Protein AF-A0A844BXZ7-F1 (afdb_monomer_lite)

Structure (mmCIF, N/CA/C/O backbone):
data_AF-A0A844BXZ7-F1
#
_entry.id   AF-A0A844BXZ7-F1
#
loop_
_atom_site.group_PDB
_atom_site.id
_atom_site.type_symbol
_atom_site.label_atom_id
_atom_site.label_alt_id
_atom_site.label_comp_id
_atom_site.label_asym_id
_atom_site.label_entity_id
_atom_site.label_seq_id
_atom_site.pdbx_PDB_ins_code
_atom_site.Cartn_x
_atom_site.Cartn_y
_atom_site.Cartn_z
_atom_site.occupancy
_atom_site.B_iso_or_equiv
_atom_site.auth_seq_id
_atom_site.auth_comp_id
_atom_site.auth_asym_id
_atom_site.auth_atom_id
_atom_site.pdbx_PDB_model_num
ATOM 1 N N . MET A 1 1 ? 2.329 -13.094 21.874 1.00 45.25 1 MET A N 1
ATOM 2 C CA . MET A 1 1 ? 3.475 -12.553 21.111 1.00 45.25 1 MET A CA 1
ATOM 3 C C . MET A 1 1 ? 2.944 -11.460 20.202 1.00 45.25 1 MET A C 1
ATOM 5 O O . MET A 1 1 ? 2.041 -11.757 19.431 1.00 45.25 1 MET A O 1
ATOM 9 N N . ASP A 1 2 ? 3.454 -10.231 20.305 1.00 54.78 2 ASP A N 1
ATOM 10 C CA . ASP A 1 2 ? 3.082 -9.144 19.387 1.00 54.78 2 ASP A CA 1
ATOM 11 C C . ASP A 1 2 ? 3.606 -9.449 17.980 1.00 54.78 2 ASP A C 1
ATOM 13 O O . ASP A 1 2 ? 4.816 -9.445 17.733 1.00 54.78 2 ASP A O 1
ATOM 17 N N . ARG A 1 3 ? 2.692 -9.750 17.053 1.00 65.00 3 ARG A N 1
ATOM 18 C CA . ARG A 1 3 ? 3.015 -9.908 15.632 1.00 65.00 3 ARG A CA 1
ATOM 19 C C . ARG A 1 3 ? 3.155 -8.530 14.987 1.00 65.00 3 ARG A C 1
ATOM 21 O O . ARG A 1 3 ? 2.351 -7.636 15.237 1.00 65.00 3 ARG A O 1
ATOM 28 N N . ARG A 1 4 ? 4.182 -8.345 14.155 1.00 76.62 4 ARG A N 1
ATOM 29 C CA . ARG A 1 4 ? 4.512 -7.043 13.545 1.00 76.62 4 ARG A CA 1
ATOM 30 C C . ARG A 1 4 ? 3.989 -6.954 12.112 1.00 76.62 4 ARG A C 1
ATOM 32 O O . ARG A 1 4 ? 4.222 -7.853 11.307 1.00 76.62 4 ARG A O 1
ATOM 39 N N . ILE A 1 5 ? 3.330 -5.845 11.781 1.00 84.31 5 ILE A N 1
ATOM 40 C CA . ILE A 1 5 ? 2.920 -5.527 10.409 1.00 84.31 5 ILE A CA 1
ATOM 41 C C . ILE A 1 5 ? 4.016 -4.685 9.758 1.00 84.31 5 ILE A C 1
ATOM 43 O O . ILE A 1 5 ? 4.415 -3.655 10.301 1.00 84.31 5 ILE A O 1
ATOM 47 N N . TYR A 1 6 ? 4.480 -5.103 8.582 1.00 86.38 6 TYR A N 1
ATOM 48 C CA . TYR A 1 6 ? 5.379 -4.313 7.746 1.00 86.38 6 TYR A CA 1
ATOM 49 C C . TYR A 1 6 ? 4.670 -3.927 6.452 1.00 86.38 6 TYR A C 1
ATOM 51 O O . TYR A 1 6 ? 4.196 -4.794 5.723 1.00 86.38 6 TYR A O 1
ATOM 59 N N . VAL A 1 7 ? 4.602 -2.630 6.154 1.00 88.06 7 VAL A N 1
ATOM 60 C CA . VAL A 1 7 ? 3.949 -2.128 4.941 1.00 88.06 7 VAL A CA 1
ATOM 61 C C . VAL A 1 7 ? 4.971 -1.425 4.061 1.00 88.06 7 VAL A C 1
ATOM 63 O O . VAL A 1 7 ? 5.581 -0.438 4.470 1.00 88.06 7 VAL A O 1
ATOM 66 N N . ILE A 1 8 ? 5.133 -1.918 2.834 1.00 87.81 8 ILE A N 1
ATOM 67 C CA . ILE A 1 8 ? 5.867 -1.215 1.785 1.00 87.81 8 ILE A CA 1
ATOM 68 C C . ILE A 1 8 ? 4.948 -0.151 1.208 1.00 87.81 8 ILE A C 1
ATOM 70 O O . ILE A 1 8 ? 3.889 -0.458 0.658 1.00 87.81 8 ILE A O 1
ATOM 74 N N . ASP A 1 9 ? 5.361 1.104 1.323 1.00 87.19 9 ASP A N 1
ATOM 75 C CA . ASP A 1 9 ? 4.576 2.221 0.825 1.00 87.19 9 ASP A CA 1
ATOM 76 C C . ASP A 1 9 ? 4.965 2.587 -0.612 1.00 87.19 9 ASP A C 1
ATOM 78 O O . ASP A 1 9 ? 5.985 3.238 -0.857 1.00 87.19 9 ASP A O 1
ATOM 82 N N . LEU A 1 10 ? 4.129 2.157 -1.558 1.00 88.69 10 LEU A N 1
ATOM 83 C CA . LEU A 1 10 ? 4.175 2.523 -2.973 1.00 88.69 10 LEU A CA 1
ATOM 84 C C . LEU A 1 10 ? 3.126 3.591 -3.319 1.00 88.69 10 LEU A C 1
ATOM 86 O O . LEU A 1 10 ? 2.880 3.859 -4.493 1.00 88.69 10 LEU A O 1
ATOM 90 N N . ALA A 1 11 ? 2.492 4.209 -2.318 1.00 88.25 11 ALA A N 1
ATOM 91 C CA . ALA A 1 11 ? 1.437 5.190 -2.525 1.00 88.25 11 ALA A CA 1
ATOM 92 C C . ALA A 1 11 ? 1.947 6.623 -2.752 1.00 88.25 11 ALA A C 1
ATOM 94 O O . ALA A 1 11 ? 1.135 7.533 -2.913 1.00 88.25 11 ALA A O 1
ATOM 95 N N . ILE A 1 12 ? 3.268 6.832 -2.784 1.00 84.69 12 ILE A N 1
ATOM 96 C CA . ILE A 1 12 ? 3.859 8.134 -3.106 1.00 84.69 12 ILE A CA 1
ATOM 97 C C . ILE A 1 12 ? 3.621 8.445 -4.585 1.00 84.69 12 ILE A C 1
ATOM 99 O O . ILE A 1 12 ? 4.041 7.689 -5.469 1.00 84.69 12 ILE A O 1
ATOM 103 N N . LYS A 1 13 ? 3.006 9.589 -4.875 1.00 85.44 13 LYS A N 1
ATOM 104 C CA . LYS A 1 13 ? 2.840 10.041 -6.256 1.00 85.44 13 LYS A CA 1
ATOM 105 C C . LYS A 1 13 ? 4.062 10.820 -6.727 1.00 85.44 13 LYS A C 1
ATOM 107 O O . LYS A 1 13 ? 4.763 11.421 -5.909 1.00 85.44 13 LYS A O 1
ATOM 112 N N . PRO A 1 14 ? 4.305 10.889 -8.047 1.00 84.62 14 PRO A N 1
ATOM 113 C CA . PRO A 1 14 ? 5.393 11.701 -8.578 1.00 84.62 14 PRO A CA 1
ATOM 114 C C . PRO A 1 14 ? 5.313 13.157 -8.093 1.00 84.62 14 PRO A C 1
ATOM 116 O O . PRO A 1 14 ? 6.314 13.709 -7.644 1.00 84.62 14 PRO A O 1
ATOM 119 N N . GLU A 1 15 ? 4.116 13.753 -8.094 1.00 83.94 15 GLU A N 1
ATOM 120 C CA . GLU A 1 15 ? 3.867 15.129 -7.633 1.00 83.94 15 GLU A CA 1
ATOM 121 C C . GLU A 1 15 ? 4.278 15.384 -6.170 1.00 83.94 15 GLU A C 1
ATOM 123 O O . GLU A 1 15 ? 4.780 16.466 -5.847 1.00 83.94 15 GLU A O 1
ATOM 128 N N . ASP A 1 16 ? 4.159 14.376 -5.301 1.00 83.44 16 ASP A N 1
ATOM 129 C CA . ASP A 1 16 ? 4.536 14.469 -3.886 1.00 83.44 16 ASP A CA 1
ATOM 130 C C . ASP A 1 16 ? 6.053 14.511 -3.698 1.00 83.44 16 ASP A C 1
ATOM 132 O O . ASP A 1 16 ? 6.554 15.077 -2.727 1.00 83.44 16 ASP A O 1
ATOM 136 N N . LEU A 1 17 ? 6.807 13.943 -4.643 1.00 83.50 17 LEU A N 1
ATOM 137 C CA . LEU A 1 17 ? 8.266 13.949 -4.612 1.00 83.50 17 LEU A CA 1
ATOM 138 C C . LEU A 1 17 ? 8.859 15.253 -5.120 1.00 83.50 17 LEU A C 1
ATOM 140 O O . LEU A 1 17 ? 10.000 15.554 -4.770 1.00 83.50 17 LEU A O 1
ATOM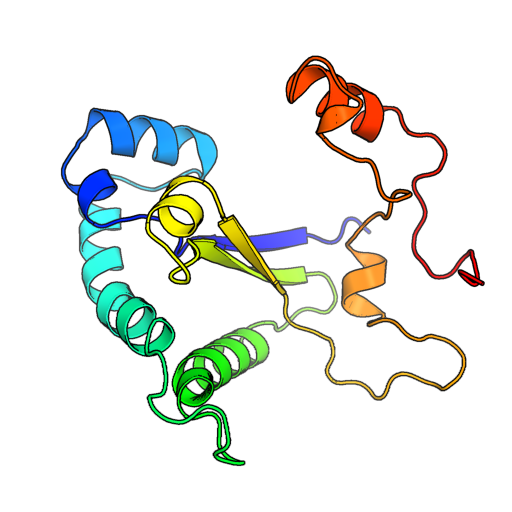 144 N N . PHE A 1 18 ? 8.139 16.025 -5.932 1.00 81.62 18 PHE A N 1
ATOM 145 C CA . PHE A 1 18 ? 8.618 17.314 -6.434 1.00 81.62 18 PHE A CA 1
ATOM 146 C C . PHE A 1 18 ? 8.343 18.469 -5.462 1.00 81.62 18 PHE A C 1
ATOM 148 O O . PHE A 1 18 ? 9.059 19.466 -5.501 1.00 81.62 18 PHE A O 1
ATOM 155 N N . SER A 1 19 ? 7.389 18.318 -4.538 1.00 83.81 19 SER A N 1
ATOM 156 C CA . SER A 1 19 ? 7.078 19.318 -3.511 1.00 83.81 19 SER A CA 1
ATOM 157 C C . SER A 1 19 ? 7.669 18.944 -2.150 1.00 83.81 19 SER A C 1
ATOM 159 O O . SER A 1 19 ? 7.201 18.011 -1.502 1.00 83.81 19 SER A O 1
ATOM 161 N N . GLU A 1 20 ? 8.653 19.705 -1.656 1.00 80.75 20 GLU A N 1
ATOM 162 C CA . GLU A 1 20 ? 9.249 19.457 -0.328 1.00 80.75 20 GLU A CA 1
ATOM 163 C C . GLU A 1 20 ? 8.219 19.525 0.803 1.00 80.75 20 GLU A C 1
ATOM 165 O O . GLU A 1 20 ? 8.261 18.726 1.737 1.00 80.75 20 GLU A O 1
ATOM 170 N N . ARG A 1 21 ? 7.239 20.429 0.689 1.00 82.38 21 ARG A N 1
ATOM 171 C CA . ARG A 1 21 ? 6.133 20.543 1.645 1.00 82.38 21 ARG A CA 1
ATOM 172 C C . ARG A 1 21 ? 5.289 19.267 1.688 1.00 82.38 21 ARG A C 1
ATOM 174 O O . ARG A 1 21 ? 4.980 18.788 2.777 1.00 82.38 21 ARG A O 1
ATOM 181 N N . GLN A 1 22 ? 4.913 18.717 0.530 1.00 78.88 22 GLN A N 1
ATOM 182 C CA . GLN A 1 22 ? 4.140 17.470 0.484 1.00 78.88 22 GLN A CA 1
ATOM 183 C C . GLN A 1 22 ? 4.978 16.278 0.944 1.00 78.88 22 GLN A C 1
ATOM 185 O O . GLN A 1 22 ? 4.483 15.438 1.695 1.00 78.88 22 GLN A O 1
ATOM 190 N N . PHE A 1 23 ? 6.256 16.233 0.571 1.00 81.25 23 PHE A N 1
ATOM 191 C CA . PHE A 1 23 ? 7.168 15.194 1.027 1.00 81.25 23 PHE A CA 1
ATOM 192 C C . PHE A 1 23 ? 7.328 15.185 2.549 1.00 81.25 23 PHE A C 1
ATOM 194 O O . PHE A 1 23 ? 7.266 14.119 3.151 1.00 81.25 23 PHE A O 1
ATOM 201 N N . ASN A 1 24 ? 7.495 16.347 3.189 1.00 79.94 24 ASN A N 1
ATOM 202 C CA . ASN A 1 24 ? 7.667 16.421 4.642 1.00 79.94 24 ASN A CA 1
ATOM 203 C C . ASN A 1 24 ? 6.443 15.876 5.392 1.00 79.94 24 ASN A C 1
ATOM 205 O O . ASN A 1 24 ? 6.612 15.112 6.338 1.00 79.94 24 ASN A O 1
ATOM 209 N N . LYS A 1 25 ? 5.226 16.147 4.899 1.00 78.75 25 LYS A N 1
ATOM 210 C CA . LYS A 1 25 ? 3.994 15.555 5.448 1.00 78.75 25 LYS A CA 1
ATOM 211 C C . LYS A 1 25 ? 4.007 14.022 5.378 1.00 78.75 25 LYS A C 1
ATOM 213 O O . LYS A 1 25 ? 3.660 13.346 6.341 1.00 78.75 25 LYS A O 1
ATOM 218 N N . HIS A 1 26 ? 4.430 13.462 4.247 1.00 72.62 26 HIS A N 1
ATOM 219 C CA . HIS A 1 26 ? 4.550 12.011 4.076 1.00 72.62 26 HIS A CA 1
ATOM 220 C C . HIS A 1 26 ? 5.687 11.413 4.914 1.00 72.62 26 HIS A C 1
ATOM 222 O O . HIS A 1 26 ? 5.561 10.307 5.435 1.00 72.62 26 HIS A O 1
ATOM 228 N N . LYS A 1 27 ? 6.797 12.142 5.060 1.00 77.62 27 LYS A N 1
ATOM 229 C CA . LYS A 1 27 ? 7.966 11.729 5.837 1.00 77.62 27 LYS A CA 1
ATOM 230 C C . LYS A 1 27 ? 7.625 11.539 7.309 1.00 77.62 27 LYS A C 1
ATOM 232 O O . LYS A 1 27 ? 8.057 10.547 7.882 1.00 77.62 27 LYS A O 1
ATOM 237 N N . GLU A 1 28 ? 6.860 12.454 7.896 1.00 72.00 28 GLU A N 1
ATOM 238 C CA . GLU A 1 28 ? 6.403 12.339 9.286 1.00 72.00 28 GLU A CA 1
ATOM 239 C C . GLU A 1 28 ? 5.465 11.142 9.474 1.00 72.00 28 GLU A C 1
ATOM 241 O O . GLU A 1 28 ? 5.609 10.392 10.433 1.00 72.00 28 GLU A O 1
ATOM 246 N N . MET A 1 29 ? 4.559 10.913 8.521 1.00 70.06 29 MET A N 1
ATOM 247 C CA . MET A 1 29 ? 3.560 9.845 8.608 1.00 70.06 29 MET A CA 1
ATOM 248 C C . MET A 1 29 ? 4.135 8.434 8.380 1.00 70.06 29 MET A C 1
ATOM 250 O O . MET A 1 29 ? 3.681 7.486 9.015 1.00 70.06 29 MET A O 1
ATOM 254 N N . PHE A 1 30 ? 5.128 8.279 7.495 1.00 70.44 30 PHE A N 1
ATOM 255 C CA . PHE A 1 30 ? 5.661 6.970 7.070 1.00 70.44 30 PHE A CA 1
ATOM 256 C C . PHE A 1 30 ? 7.158 6.782 7.349 1.00 70.44 30 PHE A C 1
ATOM 258 O O . PHE A 1 30 ? 7.772 5.838 6.852 1.00 70.44 30 PHE A O 1
ATOM 265 N N . SER A 1 31 ? 7.758 7.667 8.151 1.00 75.44 31 SER A N 1
ATOM 266 C CA . SER A 1 31 ? 9.165 7.600 8.572 1.00 75.44 31 SER A CA 1
ATOM 267 C C . SER A 1 31 ? 10.147 7.453 7.398 1.00 75.44 31 SER A C 1
ATOM 269 O O . SER A 1 31 ? 11.081 6.645 7.407 1.00 75.44 31 SER A O 1
ATOM 271 N N . TYR A 1 32 ? 9.933 8.226 6.327 1.00 77.19 32 TYR A N 1
ATOM 272 C CA . TYR A 1 32 ? 10.835 8.187 5.178 1.00 77.19 32 TYR A CA 1
ATOM 273 C C . TYR A 1 32 ? 12.236 8.708 5.530 1.00 77.19 32 TYR A C 1
ATOM 275 O O . TYR A 1 32 ? 12.428 9.599 6.362 1.00 77.19 32 TYR A O 1
ATOM 283 N N . LYS A 1 33 ? 13.237 8.186 4.811 1.00 79.81 33 LYS A N 1
ATOM 284 C CA . LYS A 1 33 ? 14.611 8.709 4.822 1.00 79.81 33 LYS A CA 1
ATOM 285 C C . LYS A 1 33 ? 14.666 10.116 4.193 1.00 79.81 33 LYS A C 1
ATOM 287 O O . LYS A 1 33 ? 13.655 10.781 3.969 1.00 79.81 33 LYS A O 1
ATOM 292 N N . SER A 1 34 ? 15.868 10.618 3.906 1.00 85.19 34 SER A N 1
ATOM 293 C CA . SER A 1 34 ? 16.030 11.915 3.240 1.00 85.19 34 SER A CA 1
ATOM 294 C C . SER A 1 34 ? 15.338 11.942 1.870 1.00 85.19 34 SER A C 1
ATOM 296 O O . SER A 1 34 ? 15.372 10.950 1.138 1.00 85.19 34 SER A O 1
ATOM 298 N N . LEU A 1 35 ? 14.791 13.099 1.482 1.00 82.75 35 LEU A N 1
ATOM 299 C CA . LEU A 1 35 ? 14.116 13.316 0.194 1.00 82.75 35 LEU A CA 1
ATOM 300 C C . LEU A 1 35 ? 14.926 12.794 -0.997 1.00 82.75 35 LEU A C 1
ATOM 302 O O . LEU A 1 35 ? 14.402 12.107 -1.870 1.00 82.75 35 LEU A O 1
ATOM 306 N N . ARG A 1 36 ? 16.236 13.064 -1.005 1.00 86.06 36 ARG A N 1
ATOM 307 C CA . ARG A 1 36 ? 17.147 12.594 -2.056 1.00 86.06 36 ARG A CA 1
ATOM 308 C C . ARG A 1 36 ? 17.190 11.067 -2.145 1.00 86.06 36 ARG A C 1
ATOM 310 O O . ARG A 1 36 ? 17.200 10.528 -3.248 1.00 86.06 36 ARG A O 1
ATOM 317 N N . SER A 1 37 ? 17.228 10.371 -1.009 1.00 86.75 37 SER A N 1
ATOM 318 C CA . SER A 1 37 ? 17.243 8.904 -0.978 1.00 86.75 37 SER A CA 1
ATOM 319 C C . SER A 1 37 ? 15.902 8.300 -1.399 1.00 86.75 37 SER A C 1
ATOM 321 O O . SER A 1 37 ? 15.887 7.322 -2.149 1.00 86.75 37 SER A O 1
ATOM 323 N N . THR A 1 38 ? 14.786 8.925 -1.011 1.00 86.31 38 THR A N 1
ATOM 324 C CA . THR A 1 38 ? 13.448 8.492 -1.423 1.00 86.31 38 THR A CA 1
ATOM 325 C C . THR A 1 38 ? 13.245 8.697 -2.918 1.00 86.31 38 THR A C 1
ATOM 327 O O . THR A 1 38 ? 12.846 7.757 -3.590 1.00 86.31 38 THR A O 1
ATOM 330 N N . ARG A 1 39 ? 13.628 9.855 -3.478 1.00 88.50 39 ARG A N 1
ATOM 331 C CA . ARG A 1 39 ? 13.589 10.109 -4.932 1.00 88.50 39 ARG A CA 1
ATOM 332 C C . ARG A 1 39 ? 14.401 9.080 -5.718 1.00 88.50 39 ARG A C 1
ATOM 334 O O . ARG A 1 39 ? 13.917 8.549 -6.708 1.00 88.50 39 ARG A O 1
ATOM 341 N N . LYS A 1 40 ? 15.618 8.758 -5.262 1.00 88.88 40 LYS A N 1
ATOM 342 C CA . LYS A 1 40 ? 16.439 7.709 -5.889 1.00 88.88 40 LYS A CA 1
ATOM 343 C C . LYS A 1 40 ? 15.746 6.349 -5.851 1.00 88.88 40 LYS A C 1
ATOM 345 O O . LYS A 1 40 ? 15.676 5.687 -6.874 1.00 88.88 40 LYS A O 1
ATOM 350 N N . SER A 1 41 ? 15.227 5.956 -4.689 1.00 87.62 41 SER A N 1
ATOM 351 C CA . SER A 1 41 ? 14.501 4.688 -4.527 1.00 87.62 41 SER A CA 1
ATOM 352 C C . SER A 1 41 ? 13.263 4.649 -5.422 1.00 87.62 41 SER A C 1
ATOM 354 O O . SER A 1 41 ? 12.991 3.638 -6.058 1.00 87.62 41 SER A O 1
ATOM 356 N N . TYR A 1 42 ? 12.556 5.773 -5.533 1.00 89.44 42 TYR A N 1
ATOM 357 C CA . TYR A 1 42 ? 11.374 5.903 -6.369 1.00 89.44 42 TYR A CA 1
ATOM 358 C C . TYR A 1 42 ? 11.663 5.631 -7.842 1.00 89.44 42 TYR A C 1
ATOM 360 O O . TYR A 1 42 ? 10.876 4.951 -8.482 1.00 89.44 42 TYR A O 1
ATOM 368 N N . LEU A 1 43 ? 12.807 6.072 -8.375 1.00 89.25 43 LEU A N 1
ATOM 369 C CA . LEU A 1 43 ? 13.184 5.774 -9.763 1.00 89.25 43 LEU A CA 1
ATOM 370 C C . LEU A 1 43 ? 13.317 4.266 -10.034 1.00 89.25 43 LEU A C 1
ATOM 372 O O . LEU A 1 43 ? 13.049 3.834 -11.151 1.00 89.25 43 LEU A O 1
ATOM 376 N N . TYR A 1 44 ? 13.675 3.466 -9.024 1.00 88.81 44 TYR A N 1
ATOM 377 C CA . TYR A 1 44 ? 13.703 2.005 -9.141 1.00 88.81 44 TYR A CA 1
ATOM 378 C C . TYR A 1 44 ? 12.308 1.381 -9.035 1.00 88.81 44 TYR A C 1
ATOM 380 O O . TYR A 1 44 ? 12.013 0.419 -9.739 1.00 88.81 44 TYR A O 1
ATOM 388 N N . TRP A 1 45 ? 11.442 1.924 -8.177 1.00 87.44 45 TRP A N 1
ATOM 389 C CA . TRP A 1 45 ? 10.090 1.396 -7.962 1.00 87.44 45 TRP A CA 1
ATOM 390 C C . TRP A 1 45 ? 9.071 1.865 -9.006 1.00 87.44 45 TRP A C 1
ATOM 392 O O . TRP A 1 45 ? 8.081 1.181 -9.246 1.00 87.44 45 TRP A O 1
ATOM 402 N N . TYR A 1 46 ? 9.296 3.006 -9.653 1.00 88.44 46 TYR A N 1
ATOM 403 C CA . TYR A 1 46 ? 8.330 3.615 -10.564 1.00 88.44 46 TYR A CA 1
ATOM 404 C C . TYR A 1 46 ? 7.944 2.723 -11.757 1.00 88.44 46 TYR A C 1
ATOM 406 O O . TYR A 1 46 ? 6.746 2.598 -12.013 1.00 88.44 46 TYR A O 1
ATOM 414 N N . PRO A 1 47 ? 8.872 2.017 -12.439 1.00 89.06 47 PRO A N 1
ATOM 415 C CA . PRO A 1 47 ? 8.500 1.063 -13.487 1.00 89.06 47 PRO A CA 1
ATOM 416 C C . PRO A 1 47 ? 7.563 -0.047 -12.988 1.00 89.06 47 PRO A C 1
ATOM 418 O O . PRO A 1 47 ? 6.640 -0.441 -13.698 1.00 89.06 47 PRO A O 1
ATOM 421 N N . LEU A 1 48 ? 7.758 -0.513 -11.750 1.00 88.62 48 LEU A N 1
ATOM 422 C CA . LEU A 1 48 ? 6.906 -1.529 -11.133 1.00 88.62 48 LEU A CA 1
ATOM 423 C C . LEU A 1 48 ? 5.502 -0.988 -10.831 1.00 88.62 48 LEU A C 1
ATOM 425 O O . LEU A 1 48 ? 4.508 -1.665 -11.102 1.00 88.62 48 LEU A O 1
ATOM 429 N N . ILE A 1 49 ? 5.417 0.238 -10.305 1.00 88.06 49 ILE A N 1
ATOM 430 C CA . ILE A 1 49 ? 4.145 0.932 -10.045 1.00 88.06 49 ILE A CA 1
ATOM 431 C C . ILE A 1 49 ? 3.372 1.126 -11.356 1.00 88.06 49 ILE A C 1
ATOM 433 O O . ILE A 1 49 ? 2.178 0.831 -11.420 1.00 88.06 49 ILE A O 1
ATOM 437 N N . LEU A 1 50 ? 4.055 1.565 -12.418 1.00 87.00 50 LEU A N 1
ATOM 438 C CA . LEU A 1 50 ? 3.457 1.734 -13.742 1.00 87.00 50 LEU A CA 1
ATOM 439 C C . LEU A 1 50 ? 2.957 0.410 -14.325 1.00 87.00 50 LEU A C 1
ATOM 441 O O . LEU A 1 50 ? 1.822 0.350 -14.791 1.00 87.00 50 LEU A O 1
ATOM 445 N N . GLY A 1 51 ? 3.763 -0.654 -14.259 1.00 88.31 51 GLY A N 1
ATOM 446 C CA . GLY A 1 51 ? 3.355 -1.984 -14.721 1.00 88.31 51 GLY A CA 1
ATOM 447 C C . GLY A 1 51 ? 2.136 -2.521 -13.967 1.00 88.31 51 GLY A C 1
ATOM 448 O O . GLY A 1 51 ? 1.261 -3.136 -14.565 1.00 88.31 51 GLY A O 1
ATOM 449 N N . SER A 1 52 ? 2.038 -2.209 -12.673 1.00 85.50 52 SER A N 1
ATOM 450 C CA . SER A 1 52 ? 0.899 -2.564 -11.814 1.00 85.50 52 SER A CA 1
ATOM 451 C C . SER A 1 52 ? -0.336 -1.675 -12.015 1.00 85.50 52 SER A C 1
ATOM 453 O O . SER A 1 52 ? -1.394 -1.964 -11.466 1.00 85.50 52 SER A O 1
ATOM 455 N N . SER A 1 53 ? -0.208 -0.592 -12.786 1.00 84.31 53 SER A N 1
ATOM 456 C CA . SER A 1 53 ? -1.297 0.336 -13.121 1.00 84.31 53 SER A CA 1
ATOM 457 C C . SER A 1 53 ? -1.868 0.094 -14.521 1.00 84.31 53 SER A C 1
ATOM 459 O O . SER A 1 53 ? -2.706 0.870 -14.985 1.00 84.31 53 SER A O 1
ATOM 461 N N . TYR A 1 54 ? -1.402 -0.945 -15.219 1.00 87.00 54 TYR A N 1
ATOM 462 C CA . TYR A 1 54 ? -1.942 -1.327 -16.515 1.00 87.00 54 TYR A CA 1
ATOM 463 C C . TYR A 1 54 ? -3.410 -1.729 -16.366 1.00 87.00 54 TYR A C 1
ATOM 465 O O . TYR A 1 54 ? -3.743 -2.545 -15.516 1.00 87.00 54 TYR A O 1
ATOM 473 N N . ILE A 1 55 ? -4.278 -1.165 -17.204 1.00 82.81 55 ILE A N 1
ATOM 474 C CA . ILE A 1 55 ? -5.690 -1.541 -17.280 1.00 82.81 55 ILE A CA 1
ATOM 475 C C . ILE A 1 55 ? -5.887 -2.251 -18.611 1.00 82.81 55 ILE A C 1
ATOM 477 O O . ILE A 1 55 ? -5.618 -1.678 -19.674 1.00 82.81 55 ILE A O 1
ATOM 481 N N . ARG A 1 56 ? -6.350 -3.500 -18.565 1.00 84.81 56 ARG A N 1
ATOM 482 C CA . ARG A 1 56 ? -6.593 -4.266 -19.793 1.00 84.81 56 ARG A CA 1
ATOM 483 C C . ARG A 1 56 ? -7.743 -3.667 -20.603 1.00 84.81 56 ARG A C 1
ATOM 485 O O . ARG A 1 56 ? -8.709 -3.136 -20.056 1.00 84.81 56 ARG A O 1
ATOM 492 N N . ARG A 1 57 ? -7.647 -3.782 -21.931 1.00 84.50 57 ARG A N 1
ATOM 493 C CA . ARG A 1 57 ? -8.670 -3.265 -22.858 1.00 84.50 57 ARG A CA 1
ATOM 494 C C . ARG A 1 57 ? -9.945 -4.102 -22.840 1.00 84.50 57 ARG A C 1
ATOM 496 O O . ARG A 1 57 ? -11.033 -3.537 -22.801 1.00 84.50 57 ARG A O 1
ATOM 503 N N . ASP A 1 58 ? -9.804 -5.426 -22.860 1.00 87.94 58 ASP A N 1
ATOM 504 C CA . ASP A 1 58 ? -10.933 -6.352 -22.830 1.00 87.94 58 ASP A CA 1
ATOM 505 C C . ASP A 1 58 ? -11.067 -6.993 -21.447 1.00 87.94 58 ASP A C 1
ATOM 507 O O . ASP A 1 58 ? -10.180 -7.703 -20.975 1.00 87.94 58 ASP A O 1
ATOM 511 N N . LYS A 1 59 ? -12.192 -6.729 -20.783 1.00 85.38 59 LYS A N 1
ATOM 512 C CA . LYS A 1 59 ? -12.510 -7.310 -19.473 1.00 85.38 59 LYS A CA 1
ATOM 513 C C . LYS A 1 59 ? -13.106 -8.714 -19.575 1.00 85.38 59 LYS A C 1
ATOM 515 O O . LYS A 1 59 ? -13.198 -9.384 -18.550 1.00 85.38 59 LYS A O 1
ATOM 520 N N . LYS A 1 60 ? -13.532 -9.131 -20.773 1.00 86.44 60 LYS A N 1
ATOM 521 C CA . LYS A 1 60 ? -14.096 -10.459 -21.046 1.00 86.44 60 LYS A CA 1
ATOM 522 C C . LYS A 1 60 ? -13.026 -11.508 -21.321 1.00 86.44 60 LYS A C 1
ATOM 524 O O . LYS A 1 60 ? -13.349 -12.690 -21.314 1.00 86.44 60 LYS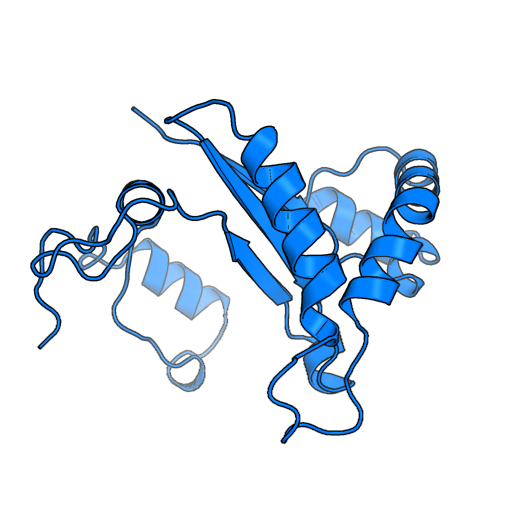 A O 1
ATOM 529 N N . ASP A 1 61 ? -11.782 -11.087 -21.544 1.00 84.88 61 ASP A N 1
ATOM 530 C CA . ASP A 1 61 ? -10.664 -12.013 -21.648 1.00 84.88 61 ASP A CA 1
ATOM 531 C C . ASP A 1 61 ? -10.535 -12.813 -20.340 1.00 84.88 61 ASP A C 1
ATOM 533 O O . ASP A 1 61 ? -10.550 -12.245 -19.237 1.00 84.88 61 ASP A O 1
ATOM 537 N N . TYR A 1 62 ? -10.417 -14.135 -20.480 1.00 82.75 62 TYR A N 1
ATOM 538 C CA . TYR A 1 62 ? -10.168 -15.063 -19.379 1.00 82.75 62 TYR A CA 1
ATOM 539 C C . TYR A 1 62 ? -8.873 -14.716 -18.651 1.00 82.75 62 TYR A C 1
ATOM 541 O O . TYR A 1 62 ? -8.757 -14.925 -17.444 1.00 82.75 62 TYR A O 1
ATOM 549 N N . PHE A 1 63 ? -7.905 -14.157 -19.378 1.00 84.25 63 PHE A N 1
ATOM 550 C CA . PHE A 1 63 ? -6.639 -13.745 -18.817 1.00 84.25 63 PHE A CA 1
ATOM 551 C C . PHE A 1 63 ? -6.628 -12.249 -18.490 1.00 84.25 63 PHE A C 1
ATOM 553 O O . PHE A 1 63 ? -6.739 -11.369 -19.345 1.00 84.25 63 PHE A O 1
ATOM 560 N N . ALA A 1 64 ? -6.454 -11.938 -17.210 1.00 85.69 64 ALA A N 1
ATOM 561 C CA . ALA A 1 64 ? -6.326 -10.571 -16.733 1.00 85.69 64 ALA A CA 1
ATOM 562 C C . ALA A 1 64 ? -4.846 -10.169 -16.670 1.00 85.69 64 ALA A C 1
ATOM 564 O O . ALA A 1 64 ? -4.206 -10.233 -15.621 1.00 85.69 64 ALA A O 1
ATOM 565 N N . SER A 1 65 ? -4.303 -9.742 -17.814 1.00 85.81 65 SER A N 1
ATOM 566 C CA . SER A 1 65 ? -2.888 -9.359 -17.961 1.00 85.81 65 SER A CA 1
ATOM 567 C C . SER A 1 65 ? -2.440 -8.229 -17.023 1.00 85.81 65 SER A C 1
ATOM 569 O O . SER A 1 65 ? -1.268 -8.161 -16.657 1.00 85.81 65 SER A O 1
ATOM 571 N N . GLU A 1 66 ? -3.375 -7.396 -16.563 1.00 86.62 66 GLU A N 1
ATOM 572 C CA . GLU A 1 66 ? -3.162 -6.380 -15.522 1.00 86.62 66 GLU A CA 1
ATOM 573 C C . GLU A 1 66 ? -2.651 -6.938 -14.190 1.00 86.62 66 GLU A C 1
ATOM 575 O O . GLU A 1 66 ? -1.976 -6.224 -13.451 1.00 86.62 66 GLU A O 1
ATOM 580 N N . TYR A 1 67 ? -2.879 -8.222 -13.903 1.00 87.25 67 TYR A N 1
ATOM 581 C CA . TYR A 1 67 ? -2.424 -8.839 -12.660 1.00 87.25 67 TYR A CA 1
ATOM 582 C C . TYR A 1 67 ? -1.055 -9.510 -12.740 1.00 87.25 67 TYR A C 1
ATOM 584 O O . TYR A 1 67 ? -0.532 -9.871 -11.693 1.00 87.25 67 TYR A O 1
ATOM 592 N N . ILE A 1 68 ? -0.420 -9.622 -13.912 1.00 89.69 68 ILE A N 1
ATOM 593 C CA . ILE A 1 68 ? 0.878 -10.313 -14.046 1.00 89.69 68 ILE A CA 1
ATOM 594 C C . ILE A 1 68 ? 1.948 -9.673 -13.153 1.00 89.69 68 ILE A C 1
ATOM 596 O O . ILE A 1 68 ? 2.556 -10.336 -12.313 1.00 89.69 68 ILE A O 1
ATOM 600 N N . ILE A 1 69 ? 2.181 -8.369 -13.327 1.00 91.06 69 ILE A N 1
ATOM 601 C CA . ILE A 1 69 ? 3.217 -7.638 -12.589 1.00 91.06 69 ILE A CA 1
ATOM 602 C C . ILE A 1 69 ? 2.8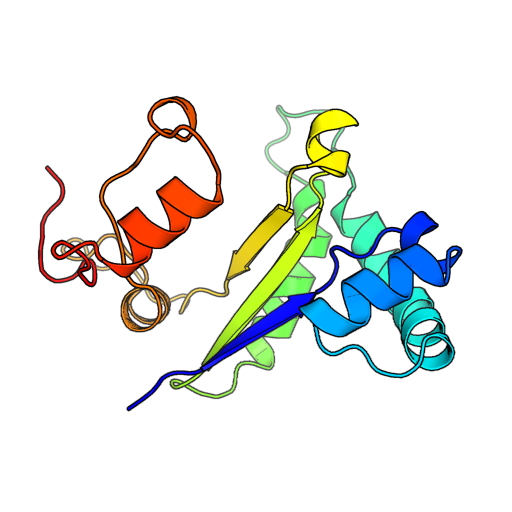91 -7.559 -11.086 1.00 91.06 69 ILE A C 1
ATOM 604 O O . ILE A 1 69 ? 3.766 -7.918 -10.291 1.00 91.06 69 ILE A O 1
ATOM 608 N N . PRO A 1 70 ? 1.661 -7.186 -10.665 1.00 88.75 70 PRO A N 1
ATOM 609 C CA . PRO A 1 70 ? 1.273 -7.242 -9.258 1.00 88.75 70 PRO A CA 1
ATOM 610 C C . PRO A 1 70 ? 1.464 -8.628 -8.639 1.00 88.75 70 PRO A C 1
ATOM 612 O O . PRO A 1 70 ? 1.996 -8.733 -7.537 1.00 88.75 70 PRO A O 1
ATOM 615 N N . GLN A 1 71 ? 1.083 -9.700 -9.341 1.00 89.12 71 GLN A N 1
ATOM 616 C CA . GLN A 1 71 ? 1.241 -11.062 -8.836 1.00 89.12 71 GLN A CA 1
ATOM 617 C C . GLN A 1 71 ? 2.713 -11.410 -8.647 1.00 89.12 71 GLN A C 1
ATOM 619 O O . GLN A 1 71 ? 3.075 -11.849 -7.560 1.00 89.12 71 GLN A O 1
ATOM 624 N N . PHE A 1 72 ? 3.581 -11.187 -9.638 1.00 91.25 72 PHE A N 1
ATOM 625 C CA . PHE A 1 72 ? 5.014 -11.458 -9.472 1.00 91.25 72 PHE A CA 1
ATOM 626 C C . PHE A 1 72 ? 5.627 -10.670 -8.317 1.00 91.25 72 PHE A C 1
ATOM 628 O O . PHE A 1 72 ? 6.431 -11.212 -7.559 1.00 91.25 72 PHE A O 1
ATOM 635 N N . PHE A 1 73 ? 5.215 -9.415 -8.140 1.00 90.06 73 PHE A N 1
ATOM 636 C CA . PHE A 1 73 ? 5.665 -8.610 -7.014 1.00 90.06 73 PHE A CA 1
ATOM 637 C C . PHE A 1 73 ? 5.224 -9.197 -5.670 1.00 90.06 73 PHE A C 1
ATOM 639 O O . PHE A 1 73 ? 6.053 -9.360 -4.777 1.00 90.06 73 PHE A O 1
ATOM 646 N N . MET A 1 74 ? 3.953 -9.581 -5.538 1.00 87.88 74 MET A N 1
ATOM 647 C CA . MET A 1 74 ? 3.441 -10.213 -4.320 1.00 87.88 74 MET A CA 1
ATOM 648 C C . MET A 1 74 ? 4.122 -11.559 -4.035 1.00 87.88 74 MET A C 1
ATOM 650 O O . MET A 1 74 ? 4.442 -11.835 -2.883 1.00 87.88 74 MET A O 1
ATOM 654 N N . HIS A 1 75 ? 4.427 -12.361 -5.060 1.00 88.06 75 HIS A N 1
ATOM 655 C CA . HIS A 1 75 ? 5.199 -13.602 -4.904 1.00 88.06 75 HIS A CA 1
ATOM 656 C C . HIS A 1 75 ? 6.635 -13.334 -4.445 1.00 88.06 75 HIS A C 1
ATOM 658 O O . HIS A 1 75 ? 7.145 -14.019 -3.559 1.00 88.06 75 HIS A O 1
ATOM 664 N N . TRP A 1 76 ? 7.291 -12.317 -5.008 1.00 88.88 76 TRP A N 1
ATOM 665 C CA . TRP A 1 76 ? 8.619 -11.907 -4.562 1.00 88.88 76 TRP A CA 1
ATOM 666 C C . TRP A 1 76 ? 8.601 -11.447 -3.103 1.00 88.88 76 TRP A C 1
ATOM 668 O O . TRP A 1 76 ? 9.472 -11.844 -2.331 1.00 88.88 76 TRP A O 1
ATOM 678 N N . LEU A 1 77 ? 7.588 -10.682 -2.688 1.00 87.12 77 LEU A N 1
ATOM 679 C CA . LEU A 1 77 ? 7.421 -10.320 -1.283 1.00 87.12 77 LEU A CA 1
ATOM 680 C C . LEU A 1 77 ? 7.181 -11.546 -0.403 1.00 87.12 77 LEU A C 1
ATOM 682 O O . LEU A 1 77 ? 7.799 -11.651 0.652 1.00 87.12 77 LEU A O 1
ATOM 686 N N . HIS A 1 78 ? 6.351 -12.488 -0.856 1.00 84.19 78 HIS A N 1
ATOM 687 C CA . HIS A 1 78 ? 6.058 -13.717 -0.121 1.00 84.19 78 HIS A CA 1
ATOM 688 C C . HIS A 1 78 ? 7.337 -14.536 0.094 1.00 84.19 78 HIS A C 1
ATOM 690 O O . HIS A 1 78 ? 7.597 -14.985 1.201 1.00 84.19 78 HIS A O 1
ATOM 696 N N . SER A 1 79 ? 8.202 -14.647 -0.922 1.00 83.50 79 SER A N 1
ATOM 697 C CA . SER A 1 79 ? 9.505 -15.328 -0.808 1.00 83.50 79 SER A CA 1
ATOM 698 C C . SER A 1 79 ? 10.492 -14.677 0.171 1.00 83.50 79 SER A C 1
ATOM 700 O O . SER A 1 79 ? 11.501 -15.284 0.517 1.00 83.50 79 SER A O 1
ATOM 702 N N . ARG A 1 80 ? 10.234 -13.432 0.589 1.00 77.56 80 ARG A N 1
ATOM 703 C CA . ARG A 1 80 ? 11.036 -12.701 1.579 1.00 77.56 80 ARG A CA 1
ATOM 704 C C . ARG A 1 80 ? 10.395 -12.671 2.959 1.00 77.56 80 ARG A C 1
ATOM 706 O O . ARG A 1 80 ? 11.058 -12.275 3.919 1.00 77.56 80 ARG A O 1
ATOM 713 N N . ASP A 1 81 ? 9.127 -13.052 3.057 1.00 71.94 81 ASP A N 1
ATOM 714 C CA . ASP A 1 81 ? 8.383 -13.117 4.305 1.00 71.94 81 ASP A CA 1
ATOM 715 C C . ASP A 1 81 ? 8.776 -14.391 5.064 1.00 71.94 81 ASP A C 1
ATOM 717 O O . ASP A 1 81 ? 8.046 -15.374 5.134 1.00 71.94 81 ASP A O 1
ATOM 721 N N . ASN A 1 82 ? 10.000 -14.384 5.593 1.00 62.47 82 ASN A N 1
ATOM 722 C CA . ASN A 1 82 ? 10.649 -15.551 6.190 1.00 62.47 82 ASN A CA 1
ATOM 723 C C . ASN A 1 82 ? 10.228 -15.812 7.644 1.00 62.47 82 ASN A C 1
ATOM 725 O O . ASN A 1 82 ? 10.866 -16.621 8.317 1.00 62.47 82 ASN A O 1
ATOM 729 N N . THR A 1 83 ? 9.226 -15.104 8.181 1.00 62.00 83 THR A N 1
ATOM 730 C CA . THR A 1 83 ? 8.857 -15.259 9.593 1.00 62.00 83 THR A CA 1
ATOM 731 C C . THR A 1 83 ? 7.353 -15.390 9.796 1.00 62.00 83 THR A C 1
ATOM 733 O O . THR A 1 83 ? 6.567 -14.556 9.360 1.00 62.00 83 THR A O 1
ATOM 736 N N . GLU A 1 84 ? 6.951 -16.405 10.561 1.00 62.84 84 GLU A N 1
ATOM 737 C CA . GLU A 1 84 ? 5.560 -16.638 10.990 1.00 62.84 84 GLU A CA 1
ATOM 738 C C . GLU A 1 84 ? 5.001 -15.523 11.901 1.00 62.84 84 GLU A C 1
ATOM 740 O O . GLU A 1 84 ? 3.812 -15.486 12.231 1.00 62.84 84 GLU A O 1
ATOM 745 N N . THR A 1 85 ? 5.865 -14.604 12.339 1.00 62.75 85 THR A N 1
ATOM 746 C CA . THR A 1 85 ? 5.534 -13.526 13.280 1.00 62.75 85 THR A CA 1
ATOM 747 C C . THR A 1 85 ? 5.343 -12.166 12.606 1.00 62.75 85 THR A C 1
ATOM 749 O O . THR A 1 85 ? 4.947 -11.211 13.281 1.00 62.75 85 THR A O 1
ATOM 752 N N . SER A 1 86 ? 5.570 -12.068 11.291 1.00 72.44 86 SER A N 1
ATOM 753 C CA . SER A 1 86 ? 5.342 -10.852 10.508 1.00 72.44 86 SER A CA 1
ATOM 754 C C . SER A 1 86 ? 4.298 -11.049 9.419 1.00 72.44 86 SER A C 1
ATOM 756 O O . SER A 1 86 ? 4.183 -12.119 8.827 1.00 72.44 86 SER A O 1
ATOM 758 N N . SER A 1 87 ? 3.538 -9.994 9.132 1.00 81.38 87 SER A N 1
ATOM 759 C CA . SER A 1 87 ? 2.763 -9.897 7.892 1.00 81.38 87 SER A CA 1
ATOM 760 C C . SER A 1 87 ? 3.277 -8.733 7.066 1.00 81.38 87 SER A C 1
ATOM 762 O O . SER A 1 87 ? 3.313 -7.593 7.540 1.00 81.38 87 SER A O 1
ATOM 764 N N . VAL A 1 88 ? 3.683 -9.036 5.836 1.00 88.31 88 VAL A N 1
ATOM 765 C CA . VAL A 1 88 ? 4.103 -8.035 4.859 1.00 88.31 88 VAL A CA 1
ATOM 766 C C . VAL A 1 88 ? 2.903 -7.619 4.015 1.00 88.31 88 VAL A C 1
ATOM 768 O O . VAL A 1 88 ? 2.132 -8.450 3.530 1.00 88.31 88 VAL A O 1
ATOM 771 N N . GLY A 1 89 ? 2.748 -6.313 3.841 1.00 89.62 89 GLY A N 1
ATOM 772 C CA . GLY A 1 89 ? 1.757 -5.722 2.961 1.00 89.62 89 GLY A CA 1
ATOM 773 C C . GLY A 1 89 ? 2.329 -4.613 2.095 1.00 89.62 89 GLY A C 1
ATOM 774 O O . GLY A 1 89 ? 3.457 -4.151 2.276 1.00 89.62 89 GLY A O 1
ATOM 775 N N . VAL A 1 90 ? 1.516 -4.174 1.148 1.00 90.94 90 VAL A N 1
ATOM 776 C CA . VAL A 1 90 ? 1.813 -3.093 0.215 1.00 90.94 90 VAL A CA 1
ATOM 777 C C . VAL A 1 90 ? 0.690 -2.079 0.290 1.00 90.94 90 VAL A C 1
ATOM 779 O O . VAL A 1 90 ? -0.479 -2.440 0.170 1.00 90.94 90 VAL A O 1
ATOM 782 N N . ARG A 1 91 ? 1.048 -0.807 0.448 1.00 91.94 91 ARG A N 1
ATOM 783 C CA . ARG A 1 91 ? 0.132 0.325 0.324 1.00 91.94 91 ARG A CA 1
ATOM 784 C C . ARG A 1 91 ? 0.310 0.968 -1.046 1.00 91.94 91 ARG A C 1
ATOM 786 O O . ARG A 1 91 ? 1.438 1.235 -1.452 1.00 91.94 91 ARG A O 1
ATOM 793 N N . TYR A 1 92 ? -0.785 1.240 -1.745 1.00 89.62 92 TYR A N 1
ATOM 794 C CA . TYR A 1 92 ? -0.772 1.873 -3.068 1.00 89.62 92 TYR A CA 1
ATOM 795 C C . TYR A 1 92 ? -1.991 2.783 -3.259 1.00 89.62 92 TYR A C 1
ATOM 797 O O . TYR A 1 92 ? -3.007 2.618 -2.585 1.00 89.62 92 TYR A O 1
ATOM 805 N N . PHE A 1 93 ? -1.907 3.764 -4.159 1.00 89.12 93 PHE A N 1
ATOM 806 C CA . PHE A 1 93 ? -3.057 4.599 -4.527 1.00 89.12 93 PHE A CA 1
ATOM 807 C C . PHE A 1 93 ? -3.879 3.929 -5.635 1.00 89.12 93 PHE A C 1
ATOM 809 O O . PHE A 1 93 ? -3.346 3.196 -6.465 1.00 89.12 93 PHE A O 1
ATOM 816 N N . SER A 1 94 ? -5.188 4.170 -5.665 1.00 85.06 94 SER A N 1
ATOM 817 C CA . SER A 1 94 ? -6.057 3.610 -6.705 1.00 85.06 94 SER A CA 1
ATOM 818 C C . SER A 1 94 ? -5.861 4.301 -8.058 1.00 85.06 94 SER A C 1
ATOM 820 O O . SER A 1 94 ? -5.879 5.524 -8.144 1.00 85.06 94 SER A O 1
ATOM 822 N N . CYS A 1 95 ? -5.766 3.532 -9.143 1.00 81.06 95 CYS A N 1
ATOM 823 C CA . CYS A 1 95 ? -5.716 4.067 -10.512 1.00 81.06 95 CYS A CA 1
ATOM 824 C C . CYS A 1 95 ? -7.082 4.041 -11.225 1.00 81.06 95 CYS A C 1
ATOM 826 O O . CYS A 1 95 ? -7.165 4.356 -12.407 1.00 81.06 95 CYS A O 1
ATOM 828 N N . ALA A 1 96 ? -8.169 3.693 -10.523 1.00 80.94 96 ALA A N 1
ATOM 829 C CA . ALA A 1 96 ? -9.487 3.508 -11.140 1.00 80.94 96 ALA A CA 1
ATOM 830 C C . ALA A 1 96 ? -10.130 4.815 -11.651 1.00 80.94 96 ALA A C 1
ATOM 832 O O . ALA A 1 96 ? -10.904 4.801 -12.604 1.00 80.94 96 ALA A O 1
ATOM 833 N N . SER A 1 97 ? -9.850 5.948 -11.002 1.00 83.88 97 SER A N 1
ATOM 834 C CA . SER A 1 97 ? -10.297 7.283 -11.424 1.00 83.88 97 SER A CA 1
ATOM 835 C C . SER A 1 97 ? -9.424 8.366 -10.793 1.00 83.88 97 SER A C 1
ATOM 837 O O . SER A 1 97 ? -8.748 8.109 -9.799 1.00 83.88 97 SER A O 1
ATOM 839 N N . ILE A 1 98 ? -9.488 9.603 -11.296 1.00 84.12 98 ILE A N 1
ATOM 840 C CA . ILE A 1 98 ? -8.782 10.755 -10.698 1.00 84.12 98 ILE A CA 1
ATOM 841 C C . ILE A 1 98 ? -9.181 10.934 -9.224 1.00 84.12 98 ILE A C 1
ATOM 843 O O . ILE A 1 98 ? -8.331 11.151 -8.361 1.00 84.12 98 ILE A O 1
ATOM 847 N N . ARG A 1 99 ? -10.478 10.790 -8.913 1.00 85.44 99 ARG A N 1
ATOM 848 C CA . ARG A 1 99 ? -10.984 10.885 -7.536 1.00 85.44 99 ARG A CA 1
ATOM 849 C C . ARG A 1 99 ? -10.435 9.758 -6.663 1.00 85.44 99 ARG A C 1
ATOM 851 O O . ARG A 1 99 ? -9.958 10.027 -5.564 1.00 85.44 99 ARG A O 1
ATOM 858 N N . ALA A 1 100 ? -10.465 8.520 -7.154 1.00 84.31 100 ALA A N 1
ATOM 859 C CA . ALA A 1 100 ? -9.933 7.371 -6.428 1.00 84.31 100 ALA A CA 1
ATOM 860 C C . ALA A 1 100 ? -8.412 7.470 -6.240 1.00 84.31 100 ALA A C 1
ATOM 862 O O . ALA A 1 100 ? -7.924 7.171 -5.163 1.00 84.31 100 ALA A O 1
ATOM 863 N N . SER A 1 101 ? -7.669 7.979 -7.221 1.00 83.44 101 SER A N 1
ATOM 864 C CA . SER A 1 101 ? -6.236 8.248 -7.076 1.00 83.44 101 SER A CA 1
ATOM 865 C C . SER A 1 101 ? -5.964 9.296 -6.011 1.00 83.44 101 SER A C 1
ATOM 867 O O . SER A 1 101 ? -5.021 9.168 -5.234 1.00 83.44 101 SER A O 1
ATOM 869 N N . LYS A 1 102 ? -6.793 10.341 -5.926 1.00 83.12 102 LYS A N 1
ATOM 870 C CA . LYS A 1 102 ? -6.611 11.418 -4.949 1.00 83.12 102 LYS A CA 1
ATOM 871 C C . LYS A 1 102 ? -6.859 10.983 -3.502 1.00 83.12 102 LYS A C 1
ATOM 873 O O . LYS A 1 102 ? -6.140 11.451 -2.625 1.00 83.12 102 LYS A O 1
ATOM 878 N N . PHE A 1 103 ? -7.846 10.123 -3.261 1.00 82.25 103 PHE A N 1
ATOM 879 C CA . PHE A 1 103 ? -8.319 9.827 -1.900 1.00 82.25 103 PHE A CA 1
ATOM 880 C C . PHE A 1 103 ? -8.241 8.351 -1.497 1.00 82.25 103 PHE A C 1
ATOM 882 O O . PHE A 1 103 ? -8.230 8.041 -0.310 1.00 82.25 103 PHE A O 1
ATOM 889 N N . GLY A 1 104 ? -8.212 7.439 -2.464 1.00 84.75 104 GLY A N 1
ATOM 890 C CA . GLY A 1 104 ? -8.258 6.001 -2.245 1.00 84.75 104 GLY A CA 1
ATOM 891 C C . GLY A 1 104 ? -6.862 5.411 -2.122 1.00 84.75 104 GLY A C 1
ATOM 892 O O . GLY A 1 104 ? -6.152 5.263 -3.119 1.00 84.75 104 GLY A O 1
ATOM 893 N N . TYR A 1 105 ? -6.505 5.030 -0.900 1.00 88.19 105 TYR A N 1
ATOM 894 C CA . TYR A 1 105 ? -5.359 4.173 -0.629 1.00 88.19 105 TYR A CA 1
ATOM 895 C C . TYR A 1 105 ? -5.842 2.756 -0.368 1.00 88.19 105 TYR A C 1
ATOM 897 O O . TYR A 1 105 ? -6.758 2.540 0.421 1.00 88.19 105 TYR A O 1
ATOM 905 N N . ASN A 1 106 ? -5.194 1.801 -1.013 1.00 89.88 106 ASN A N 1
ATOM 906 C CA . ASN A 1 106 ? -5.457 0.387 -0.850 1.00 89.88 106 ASN A CA 1
ATOM 907 C C . ASN A 1 106 ? -4.291 -0.262 -0.114 1.00 89.88 106 ASN A C 1
ATOM 909 O O . ASN A 1 106 ? -3.144 0.178 -0.236 1.00 89.88 106 ASN A O 1
ATOM 913 N N . TYR A 1 107 ? -4.598 -1.340 0.598 1.00 91.00 107 TYR A N 1
ATOM 914 C CA . TYR A 1 107 ? -3.615 -2.199 1.237 1.00 91.00 107 TYR A CA 1
ATOM 915 C C . TYR A 1 107 ? -3.806 -3.625 0.729 1.00 91.00 107 TYR A C 1
ATOM 917 O O . TYR A 1 107 ? -4.920 -4.143 0.739 1.00 91.00 107 TYR A O 1
ATOM 925 N N . ALA A 1 108 ? -2.725 -4.249 0.275 1.00 89.81 108 ALA A N 1
ATOM 926 C CA . ALA A 1 108 ? -2.695 -5.656 -0.102 1.00 89.81 108 ALA A CA 1
ATOM 927 C C . ALA A 1 108 ? -1.743 -6.396 0.836 1.00 89.81 108 ALA A C 1
ATOM 929 O O . ALA A 1 108 ? -0.583 -6.006 0.956 1.00 89.81 108 ALA A O 1
ATOM 930 N N . PHE A 1 109 ? -2.223 -7.449 1.493 1.00 88.75 109 PHE A N 1
ATOM 931 C CA . PHE A 1 109 ? -1.429 -8.263 2.411 1.00 88.75 109 PHE A CA 1
ATOM 932 C C . PHE A 1 109 ? -1.227 -9.665 1.857 1.00 88.75 109 PHE A C 1
ATOM 934 O O . PHE A 1 109 ? -2.075 -10.201 1.146 1.00 88.75 109 PHE A O 1
ATOM 941 N N . ILE A 1 110 ? -0.084 -10.247 2.195 1.00 86.75 110 ILE A N 1
ATOM 942 C CA . ILE A 1 110 ? 0.279 -11.598 1.788 1.00 86.75 110 ILE A CA 1
ATOM 943 C C . ILE A 1 110 ? -0.463 -12.612 2.663 1.00 86.75 110 ILE A C 1
ATOM 945 O O . ILE A 1 110 ? -0.362 -12.583 3.889 1.00 86.75 110 ILE A O 1
ATOM 949 N N . THR A 1 111 ? -1.194 -13.524 2.030 1.00 83.19 111 THR A N 1
ATOM 950 C CA . THR A 1 111 ? -1.869 -14.647 2.695 1.00 83.19 111 THR A CA 1
ATOM 951 C C . THR A 1 111 ? -0.912 -15.819 2.921 1.00 83.19 111 THR A C 1
ATOM 953 O O . THR A 1 111 ? 0.100 -15.920 2.235 1.00 83.19 111 THR A O 1
ATOM 956 N N . SER A 1 112 ? -1.247 -16.744 3.829 1.00 77.44 112 SER A N 1
ATOM 957 C CA . SER A 1 112 ? -0.439 -17.948 4.100 1.00 77.44 112 SER A CA 1
ATOM 958 C C . SER A 1 112 ? -0.360 -18.930 2.925 1.00 77.44 112 SER A C 1
ATOM 960 O O . SER A 1 112 ? 0.527 -19.772 2.911 1.00 77.44 112 SER A O 1
ATOM 962 N N . GLY A 1 113 ? -1.274 -18.847 1.950 1.00 70.25 113 GLY A N 1
ATOM 963 C CA . GLY A 1 113 ? -1.324 -19.779 0.813 1.00 70.25 113 GLY A CA 1
ATOM 964 C C . GLY A 1 113 ? -1.785 -21.194 1.186 1.00 70.25 113 GLY A C 1
ATOM 965 O O . GLY A 1 113 ? -1.865 -22.061 0.322 1.00 70.25 113 GLY A O 1
ATOM 966 N N . GLU A 1 114 ? -2.105 -21.422 2.460 1.00 72.62 114 GLU A N 1
ATOM 967 C CA . GLU A 1 114 ? -2.672 -22.668 2.963 1.00 72.62 114 GLU A CA 1
ATOM 968 C C . GLU A 1 114 ? -4.131 -22.801 2.528 1.00 72.62 114 GLU A C 1
ATOM 970 O O . GLU A 1 114 ? -4.871 -21.813 2.469 1.00 72.62 114 GLU A O 1
ATOM 975 N N . ASN A 1 115 ? -4.553 -24.037 2.252 1.00 62.50 115 ASN A N 1
ATOM 976 C CA . ASN A 1 115 ? -5.954 -24.318 1.981 1.00 62.50 115 ASN A CA 1
ATOM 977 C C . ASN A 1 115 ? -6.783 -23.985 3.220 1.00 62.50 115 ASN A C 1
ATOM 979 O O . ASN A 1 115 ? -6.613 -24.564 4.291 1.00 62.50 115 ASN A O 1
ATOM 983 N N . ILE A 1 116 ? -7.683 -23.033 3.028 1.00 65.25 116 ILE A N 1
ATOM 984 C CA . ILE A 1 116 ? -8.731 -22.647 3.958 1.00 65.25 116 ILE A CA 1
ATOM 985 C C . ILE A 1 116 ? -9.601 -23.896 4.185 1.00 65.25 116 ILE A C 1
ATOM 987 O O . ILE A 1 116 ? -10.126 -24.461 3.223 1.00 65.25 116 ILE A O 1
ATOM 991 N N . SER A 1 117 ? -9.685 -24.395 5.422 1.00 60.12 117 SER A N 1
ATOM 992 C CA . SER A 1 117 ? -10.575 -25.518 5.744 1.00 60.12 117 SER A CA 1
ATOM 993 C C . SER A 1 117 ? -12.034 -25.074 5.603 1.00 60.12 117 SER A C 1
ATOM 995 O O . SER A 1 117 ? -12.342 -23.892 5.739 1.00 60.12 117 SER A O 1
ATOM 997 N N . ASN A 1 118 ? -12.959 -26.014 5.379 1.00 61.41 118 ASN A N 1
ATOM 998 C CA . ASN A 1 118 ? -14.393 -25.702 5.262 1.00 61.41 118 ASN A CA 1
ATOM 999 C C . ASN A 1 118 ? -14.987 -25.024 6.520 1.00 61.41 118 ASN A C 1
ATOM 1001 O O . ASN A 1 118 ? -16.094 -24.501 6.454 1.00 61.41 118 ASN A O 1
ATOM 1005 N N . GLU A 1 119 ? -14.276 -25.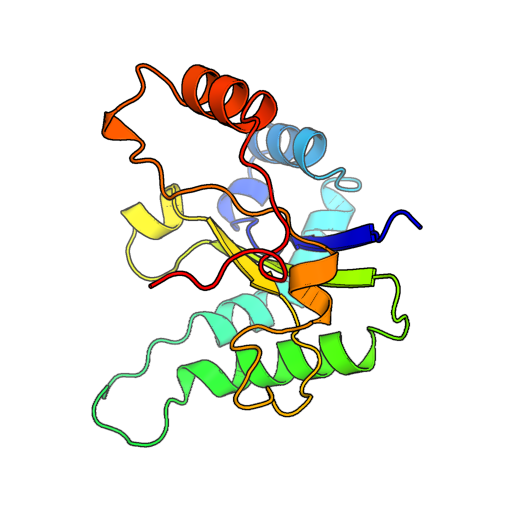046 7.652 1.00 60.97 119 GLU A N 1
ATOM 1006 C CA . GLU A 1 119 ? -14.717 -24.491 8.938 1.00 60.97 119 GLU A CA 1
ATOM 1007 C C . GLU A 1 119 ? -14.227 -23.055 9.187 1.00 60.97 119 GLU A C 1
ATOM 1009 O O . GLU A 1 119 ? -14.861 -22.320 9.939 1.00 60.97 119 GLU A O 1
ATOM 1014 N N . VAL A 1 120 ? -13.127 -22.622 8.558 1.00 61.00 120 VAL A N 1
ATOM 1015 C CA . VAL A 1 120 ? -12.537 -21.291 8.780 1.00 61.00 120 VAL A CA 1
ATOM 1016 C C . VAL A 1 120 ? -12.343 -20.612 7.438 1.00 61.00 120 VAL A C 1
ATOM 1018 O O . VAL A 1 120 ? -11.340 -20.863 6.797 1.00 61.00 120 VAL A O 1
ATOM 1021 N N . CYS A 1 121 ? -13.246 -19.715 7.027 1.00 69.94 121 CYS A N 1
ATOM 1022 C CA . CYS A 1 121 ? -13.222 -19.041 5.713 1.00 69.94 121 CYS A CA 1
ATOM 1023 C C . CYS A 1 121 ? -12.116 -17.978 5.522 1.00 69.94 121 CYS A C 1
ATOM 1025 O O . CYS A 1 121 ? -12.094 -17.290 4.499 1.00 69.94 121 CYS A O 1
ATOM 1027 N N . TYR A 1 122 ? -11.210 -17.803 6.486 1.00 77.56 122 TYR A N 1
ATOM 1028 C CA . TYR A 1 122 ? -10.249 -16.699 6.503 1.00 77.56 122 TYR A CA 1
ATOM 1029 C C . TYR A 1 122 ? -8.807 -17.178 6.678 1.00 77.56 122 TYR A C 1
ATOM 1031 O O . TYR A 1 122 ? -8.527 -18.194 7.303 1.00 77.56 122 TYR A O 1
ATOM 1039 N N . CYS A 1 123 ? -7.857 -16.407 6.144 1.00 80.06 123 CYS A N 1
ATOM 1040 C CA . CYS A 1 123 ? -6.435 -16.709 6.279 1.00 80.06 123 CYS A CA 1
ATOM 1041 C C . CYS A 1 123 ? -5.981 -16.580 7.744 1.00 80.06 123 CYS A C 1
ATOM 1043 O O . CYS A 1 123 ? -5.931 -15.470 8.278 1.00 80.06 123 CYS A O 1
ATOM 1045 N N . ASN A 1 124 ? -5.571 -17.697 8.356 1.00 78.88 124 ASN A N 1
ATOM 1046 C CA . ASN A 1 124 ? -5.112 -17.766 9.751 1.00 78.88 124 ASN A CA 1
ATOM 1047 C C . ASN A 1 124 ? -4.018 -16.746 10.074 1.00 78.88 124 ASN A C 1
ATOM 1049 O O . ASN A 1 124 ? -4.081 -16.056 11.092 1.00 78.88 124 ASN A O 1
ATOM 1053 N N . LYS A 1 125 ? -3.035 -16.607 9.177 1.00 81.12 125 LYS A N 1
ATOM 1054 C CA . LYS A 1 125 ? -1.942 -15.645 9.336 1.00 81.12 125 LYS A CA 1
ATOM 1055 C C . LYS A 1 125 ? -2.474 -14.224 9.506 1.00 81.12 125 LYS A C 1
ATOM 1057 O O . LYS A 1 125 ? -2.148 -13.576 10.498 1.00 81.12 125 LYS A O 1
ATOM 1062 N N . LEU A 1 126 ? -3.325 -13.766 8.589 1.00 83.44 126 LEU A N 1
ATOM 1063 C CA . LEU A 1 126 ? -3.885 -12.415 8.638 1.00 83.44 126 LEU A CA 1
ATOM 1064 C C . LEU A 1 126 ? -4.872 -12.250 9.794 1.00 83.44 126 LEU A C 1
ATOM 1066 O O . LEU A 1 126 ? -4.817 -11.236 10.484 1.00 83.44 126 LEU A O 1
ATOM 1070 N N . ASN A 1 127 ? -5.713 -13.250 10.065 1.00 80.88 127 ASN A N 1
ATOM 1071 C CA . ASN A 1 127 ? -6.663 -13.194 11.176 1.00 80.88 127 ASN A CA 1
ATOM 1072 C C . ASN A 1 127 ? -5.969 -13.059 12.536 1.00 80.88 127 ASN A C 1
ATOM 1074 O O . ASN A 1 127 ? -6.486 -12.460 13.466 1.00 80.88 127 ASN A O 1
ATOM 1078 N N . SER A 1 128 ? -4.760 -13.595 12.645 1.00 79.00 128 SER A N 1
ATOM 1079 C CA . SER A 1 128 ? -3.972 -13.507 13.864 1.00 79.00 128 SER A CA 1
ATOM 1080 C C . SER A 1 128 ? -3.243 -12.169 14.060 1.00 79.00 128 SER A C 1
ATOM 1082 O O . SER A 1 128 ? -2.605 -11.959 15.093 1.00 79.00 128 SER A O 1
ATOM 1084 N N . VAL A 1 129 ? -3.280 -11.301 13.046 1.00 81.00 129 VAL A N 1
ATOM 1085 C CA . VAL A 1 129 ? -2.589 -10.006 12.995 1.00 81.00 129 VAL A CA 1
ATOM 1086 C C . VAL A 1 129 ? -3.583 -8.848 12.964 1.00 81.00 129 VAL A C 1
ATOM 1088 O O . VAL A 1 129 ? -3.311 -7.791 13.532 1.00 81.00 129 VAL A O 1
ATOM 1091 N N . PHE A 1 130 ? -4.732 -9.042 12.319 1.00 83.62 130 PHE A N 1
ATOM 1092 C CA . PHE A 1 130 ? -5.792 -8.054 12.237 1.00 83.62 130 PHE A CA 1
ATOM 1093 C C . PHE A 1 130 ? -6.880 -8.304 13.262 1.00 83.62 130 PHE A C 1
ATOM 1095 O O . PHE A 1 130 ? -7.305 -9.425 13.508 1.00 83.62 130 PHE A O 1
ATOM 1102 N N . LYS A 1 131 ? -7.358 -7.191 13.793 1.00 80.69 131 LYS A N 1
ATOM 1103 C CA . LYS A 1 131 ? -8.522 -7.094 14.649 1.00 80.69 131 LYS A CA 1
ATOM 1104 C C . LYS A 1 131 ? -9.705 -6.637 13.805 1.00 80.69 131 LYS A C 1
ATOM 1106 O O . LYS A 1 131 ? -9.558 -5.708 13.009 1.00 80.69 131 LYS A O 1
ATOM 1111 N N . TRP A 1 132 ? -10.856 -7.268 13.982 1.00 79.75 132 TRP A N 1
ATOM 1112 C CA . TRP A 1 132 ? -12.045 -6.996 13.183 1.00 79.75 132 TRP A CA 1
ATOM 1113 C C . TRP A 1 132 ? -13.040 -6.153 13.959 1.00 79.75 132 TRP A C 1
ATOM 1115 O O . TRP A 1 132 ? -13.116 -6.219 15.180 1.00 79.75 132 TRP A O 1
ATOM 1125 N N . THR A 1 133 ? -13.795 -5.344 13.227 1.00 83.19 133 THR A N 1
ATOM 1126 C CA . THR A 1 133 ? -14.926 -4.577 13.752 1.00 83.19 133 THR A CA 1
ATOM 1127 C C . THR A 1 133 ? -16.136 -4.870 12.884 1.00 83.19 133 THR A C 1
ATOM 1129 O O . THR A 1 133 ? -15.988 -5.254 11.718 1.00 83.19 133 THR A O 1
ATOM 1132 N N . LYS A 1 134 ? -17.340 -4.675 13.425 1.00 82.06 134 LYS A N 1
ATOM 1133 C CA . LYS A 1 134 ? -18.540 -4.659 12.583 1.00 82.06 134 LYS A CA 1
ATOM 1134 C C . LYS A 1 134 ? -18.415 -3.523 11.560 1.00 82.06 134 LYS A C 1
ATOM 1136 O O . LYS A 1 134 ? -17.889 -2.467 11.920 1.00 82.06 134 LYS A O 1
ATOM 1141 N N . PRO A 1 135 ? -18.875 -3.706 10.308 1.00 85.19 135 PRO A N 1
ATOM 1142 C CA . PRO A 1 135 ? -18.834 -2.644 9.310 1.00 85.19 135 PRO A CA 1
ATOM 1143 C C . PRO A 1 135 ? -19.491 -1.367 9.845 1.00 85.19 135 PRO A C 1
ATOM 1145 O O . PRO A 1 135 ? -20.613 -1.416 10.345 1.00 85.19 135 PRO A O 1
ATOM 1148 N N . LYS A 1 136 ? -18.789 -0.235 9.739 1.00 86.38 136 LYS A N 1
ATOM 1149 C CA . LYS A 1 136 ? -19.298 1.092 10.111 1.00 86.38 136 LYS A CA 1
ATOM 1150 C C . LYS A 1 136 ? -19.285 1.994 8.893 1.00 86.38 136 LYS A C 1
ATOM 1152 O O . LYS A 1 136 ? -18.286 2.036 8.168 1.00 86.38 136 LYS A O 1
ATOM 1157 N N . TYR A 1 137 ? -20.372 2.720 8.661 1.00 86.94 137 TYR A N 1
ATOM 1158 C CA . TYR A 1 137 ? -20.440 3.630 7.528 1.00 86.94 137 TYR A CA 1
ATOM 1159 C C . TYR A 1 137 ? -19.87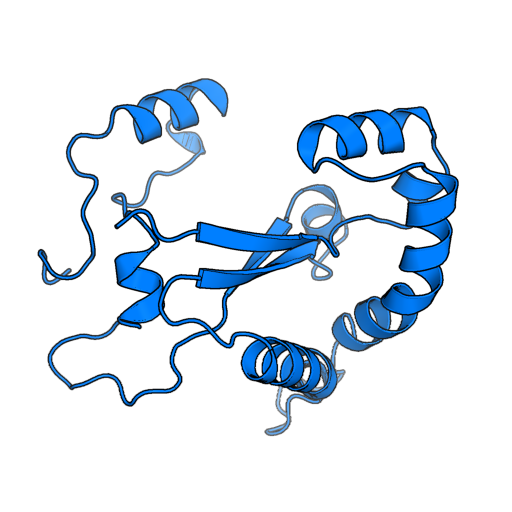5 4.985 7.929 1.00 86.94 137 TYR A C 1
ATOM 1161 O O . TYR A 1 137 ? -20.315 5.590 8.896 1.00 86.94 137 TYR A O 1
ATOM 1169 N N . MET A 1 138 ? -18.937 5.514 7.139 1.00 84.88 138 MET A N 1
ATOM 1170 C CA . MET A 1 138 ? -18.344 6.837 7.390 1.00 84.88 138 MET A CA 1
ATOM 1171 C C . MET A 1 138 ? -19.402 7.947 7.536 1.00 84.88 138 MET A C 1
ATOM 1173 O O . MET A 1 138 ? -19.198 8.898 8.278 1.00 84.88 138 MET A O 1
ATOM 1177 N N . MET A 1 139 ? -20.540 7.813 6.848 1.00 89.31 139 MET A N 1
ATOM 1178 C CA . MET A 1 139 ? -21.642 8.781 6.880 1.00 89.31 139 MET A CA 1
ATOM 1179 C C . MET A 1 139 ? -22.375 8.846 8.230 1.00 89.31 139 MET A C 1
ATOM 1181 O O . MET A 1 139 ? -23.138 9.780 8.447 1.00 89.31 139 MET A O 1
ATOM 1185 N N . GLU A 1 140 ? -22.166 7.872 9.117 1.00 92.06 140 GLU A N 1
ATOM 1186 C CA . GLU A 1 140 ? -22.756 7.831 10.464 1.00 92.06 140 GLU A CA 1
ATOM 1187 C C . GLU A 1 140 ? -21.960 8.670 11.477 1.00 92.06 140 GLU A C 1
ATOM 1189 O O . GLU A 1 140 ? -22.380 8.807 12.623 1.00 92.06 140 GLU A O 1
ATOM 1194 N N . PHE A 1 141 ? -20.817 9.234 11.070 1.00 92.75 141 PHE A N 1
ATOM 1195 C CA . PHE A 1 141 ? -19.898 9.959 11.942 1.00 92.75 141 PHE A CA 1
ATOM 1196 C C . PHE A 1 141 ? -19.716 11.397 11.467 1.00 92.75 141 PHE A C 1
ATOM 1198 O O . PHE A 1 141 ? -19.630 11.675 10.271 1.00 92.75 141 PHE A O 1
ATOM 1205 N N . GLU A 1 142 ? -19.597 12.317 12.424 1.00 93.06 142 GLU A N 1
ATOM 1206 C CA . GLU A 1 142 ? -19.377 13.741 12.144 1.00 93.06 142 GLU A CA 1
ATOM 1207 C C . GLU A 1 142 ? -17.998 14.006 11.523 1.00 93.06 142 GLU A C 1
ATOM 1209 O O . GLU A 1 142 ? -17.828 14.936 10.733 1.00 93.06 142 GLU A O 1
ATOM 1214 N N . SER A 1 143 ? -17.002 13.185 11.868 1.00 91.69 143 SER A N 1
ATOM 1215 C CA . SER A 1 143 ? -15.631 13.326 11.385 1.00 91.69 143 SER A CA 1
ATOM 1216 C C . SER A 1 143 ? -14.867 11.999 11.371 1.00 91.69 143 SER A C 1
ATOM 1218 O O . SER A 1 143 ? -15.300 10.992 11.938 1.00 91.69 143 SER A O 1
ATOM 1220 N N . ILE A 1 144 ? -13.697 11.997 10.719 1.00 87.19 144 ILE A N 1
ATOM 1221 C CA . ILE A 1 144 ? -12.800 10.830 10.687 1.00 87.19 144 ILE A CA 1
ATOM 1222 C C . ILE A 1 144 ? -12.255 10.551 12.089 1.00 87.19 144 ILE A C 1
ATOM 1224 O O . ILE A 1 144 ? -12.106 9.395 12.470 1.00 87.19 144 ILE A O 1
ATOM 1228 N N . GLU A 1 145 ? -11.986 11.599 12.862 1.00 91.62 145 GLU A N 1
ATOM 1229 C CA . GLU A 1 145 ? -11.501 11.516 14.236 1.00 91.62 145 GLU A CA 1
ATOM 1230 C C . GLU A 1 145 ? -12.540 10.833 15.137 1.00 91.62 145 GLU A C 1
ATOM 1232 O O . GLU A 1 145 ? -12.201 9.901 15.860 1.00 91.62 145 GLU A O 1
ATOM 1237 N N . SER A 1 146 ? -13.820 11.204 15.007 1.00 92.56 146 SER A N 1
ATOM 1238 C CA . SER A 1 146 ? -14.923 10.566 15.739 1.00 92.56 146 SER A CA 1
ATOM 1239 C C . SER A 1 146 ? -15.040 9.071 15.417 1.00 92.56 146 SER A C 1
ATOM 1241 O O . SER A 1 146 ? -15.154 8.236 16.321 1.00 92.56 146 SER A O 1
ATOM 1243 N N . LEU A 1 147 ? -14.927 8.703 14.135 1.00 90.88 147 LEU A N 1
ATOM 1244 C CA . LEU A 1 147 ? -14.882 7.300 13.726 1.00 90.88 147 LEU A CA 1
ATOM 1245 C C . LEU A 1 147 ? -13.661 6.581 14.321 1.00 90.88 147 LEU A C 1
ATOM 1247 O O . LEU A 1 147 ? -13.799 5.483 14.855 1.00 90.88 147 LEU A O 1
ATOM 1251 N N . GLN A 1 148 ? -12.471 7.183 14.253 1.00 88.31 148 GLN A N 1
ATOM 1252 C CA . GLN A 1 148 ? -11.244 6.600 14.802 1.00 88.31 148 GLN A CA 1
ATOM 1253 C C . GLN A 1 148 ? -11.354 6.346 16.304 1.00 88.31 148 GLN A C 1
ATOM 1255 O O . GLN A 1 148 ? -10.967 5.275 16.766 1.00 88.31 148 GLN A O 1
ATOM 1260 N N . ASP A 1 149 ? -11.886 7.300 17.059 1.00 89.50 149 ASP A N 1
ATOM 1261 C CA . ASP A 1 149 ? -12.056 7.157 18.501 1.00 89.50 149 ASP A CA 1
ATOM 1262 C C . ASP A 1 149 ? -13.120 6.110 18.832 1.00 89.50 149 ASP A C 1
ATOM 1264 O O . ASP A 1 149 ? -12.920 5.289 19.726 1.00 89.50 149 ASP A O 1
ATOM 1268 N N . THR A 1 150 ? -14.196 6.041 18.046 1.00 89.06 150 THR A N 1
ATOM 1269 C CA . THR A 1 150 ? -15.193 4.971 18.171 1.00 89.06 150 THR A CA 1
ATOM 1270 C C . THR A 1 150 ? -14.579 3.596 17.894 1.00 89.06 150 THR A C 1
ATOM 1272 O O . THR A 1 150 ? -14.875 2.642 18.605 1.00 89.06 150 THR A O 1
ATOM 1275 N N . LEU A 1 151 ? -13.721 3.468 16.876 1.00 86.88 151 LEU A N 1
ATOM 1276 C CA . LEU A 1 151 ? -13.054 2.206 16.538 1.00 86.88 151 LEU A CA 1
ATOM 1277 C C . LEU A 1 151 ? -12.015 1.793 17.588 1.00 86.88 151 LEU A C 1
ATOM 1279 O O . LEU A 1 151 ? -11.901 0.610 17.880 1.00 86.88 151 LEU A O 1
ATOM 1283 N N . LYS A 1 152 ? -11.268 2.738 18.173 1.00 84.62 152 LYS A N 1
ATOM 1284 C CA . LYS A 1 152 ? -10.295 2.445 19.245 1.00 84.62 152 LYS A CA 1
ATOM 1285 C C . LYS A 1 152 ? -10.963 1.933 20.520 1.00 84.62 152 LYS A C 1
ATOM 1287 O O . LYS A 1 152 ? -10.367 1.127 21.226 1.00 84.62 152 LYS A O 1
ATOM 1292 N N . ASN A 1 153 ? -12.168 2.421 20.803 1.00 84.19 153 ASN A N 1
ATOM 1293 C CA . ASN A 1 153 ? -12.928 2.096 22.007 1.00 84.19 153 ASN A CA 1
ATOM 1294 C C . ASN A 1 153 ? -13.976 0.994 21.781 1.00 84.19 153 ASN A C 1
ATOM 1296 O O . ASN A 1 153 ? -14.774 0.722 22.677 1.00 84.19 153 ASN A O 1
ATOM 1300 N N . ASP A 1 154 ? -14.013 0.379 20.596 1.00 82.19 154 ASP A N 1
ATOM 1301 C CA . AS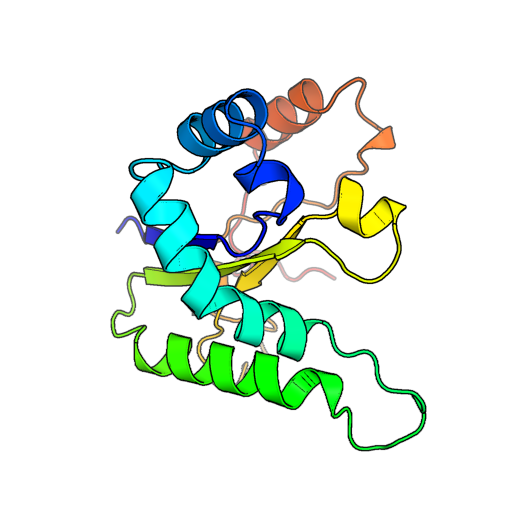P A 1 154 ? -14.993 -0.658 20.289 1.00 82.19 154 ASP A CA 1
ATOM 1302 C C . ASP A 1 154 ? -14.700 -1.920 21.114 1.00 82.19 154 ASP A C 1
ATOM 1304 O O . ASP A 1 154 ? -13.635 -2.529 21.015 1.00 82.19 154 ASP A O 1
ATOM 1308 N N . SER A 1 155 ? -15.650 -2.313 21.959 1.00 70.31 155 SER A N 1
ATOM 1309 C CA . SER A 1 155 ? -15.542 -3.513 22.789 1.00 70.31 155 SER A CA 1
ATOM 1310 C C . SER A 1 155 ? -15.765 -4.806 22.001 1.00 70.31 155 SER A C 1
ATOM 1312 O O . SER A 1 155 ? -15.415 -5.875 22.493 1.00 70.31 155 SER A O 1
ATOM 1314 N N . ASN A 1 156 ? -16.294 -4.726 20.775 1.00 70.12 156 ASN A N 1
ATOM 1315 C CA . ASN A 1 156 ? -16.545 -5.876 19.901 1.00 70.12 156 ASN A CA 1
ATOM 1316 C C . ASN A 1 156 ? -15.374 -6.161 18.954 1.00 70.12 156 ASN A C 1
ATOM 1318 O O . ASN A 1 156 ? -15.563 -6.726 17.877 1.00 70.12 156 ASN A O 1
ATOM 1322 N N . ILE A 1 157 ? -14.162 -5.739 19.319 1.00 70.62 157 ILE A N 1
ATOM 1323 C CA . ILE A 1 157 ? -12.980 -6.046 18.529 1.00 70.62 157 ILE A CA 1
ATOM 1324 C C . ILE A 1 157 ? -12.580 -7.500 18.764 1.00 70.62 157 ILE A C 1
ATOM 1326 O O . ILE A 1 157 ? -12.048 -7.839 19.821 1.00 70.62 157 ILE A O 1
ATOM 1330 N N . GLN A 1 158 ? -12.789 -8.343 17.759 1.00 66.44 158 GLN A N 1
ATOM 1331 C CA . GLN A 1 158 ? -12.494 -9.771 17.836 1.00 66.44 158 GLN A CA 1
ATOM 1332 C C . GLN A 1 158 ? -11.563 -10.212 16.701 1.00 66.44 158 GLN A C 1
ATOM 1334 O O . GLN A 1 158 ? -11.468 -9.565 15.654 1.00 66.44 158 GLN A O 1
ATOM 1339 N N . ASN A 1 159 ? -10.865 -11.329 16.910 1.00 60.94 159 ASN A N 1
ATOM 1340 C CA . ASN A 1 159 ? -10.297 -12.098 15.804 1.00 60.94 159 ASN A CA 1
ATOM 1341 C C . ASN A 1 159 ? -11.423 -12.994 15.262 1.00 60.94 159 ASN A C 1
ATOM 1343 O O . ASN A 1 159 ? -12.180 -13.546 16.053 1.00 60.94 159 ASN A O 1
ATOM 1347 N N . LEU A 1 160 ? -11.528 -13.195 13.944 1.00 59.72 160 LEU A N 1
ATOM 1348 C CA . LEU A 1 160 ? -12.650 -13.914 13.298 1.00 59.72 160 LEU A CA 1
ATOM 1349 C C . LEU A 1 160 ? -12.804 -15.392 13.706 1.00 59.72 160 LEU A C 1
ATOM 1351 O O . LEU A 1 160 ? -13.670 -16.077 13.181 1.00 59.72 160 LEU A O 1
ATOM 1355 N N . ASN A 1 161 ? -11.958 -15.905 14.600 1.00 53.28 161 ASN A N 1
ATOM 1356 C CA . ASN A 1 161 ? -12.065 -17.279 15.085 1.00 53.28 161 ASN A CA 1
ATOM 1357 C C . ASN A 1 161 ? -13.183 -17.456 16.130 1.00 53.28 161 ASN A C 1
ATOM 1359 O O . ASN A 1 161 ? -13.500 -18.598 16.447 1.00 53.28 161 ASN A O 1
ATOM 1363 N N . ASP A 1 162 ? -13.769 -16.364 16.639 1.00 48.25 162 ASP A N 1
ATOM 1364 C CA . ASP A 1 162 ? -14.754 -16.420 17.729 1.00 48.25 162 ASP A CA 1
ATOM 1365 C C . ASP A 1 162 ? -16.217 -16.263 17.273 1.00 48.25 162 ASP A C 1
ATOM 1367 O O . ASP A 1 162 ? -17.121 -16.587 18.039 1.00 48.25 162 ASP A O 1
ATOM 1371 N N . GLU A 1 163 ? -16.490 -15.846 16.030 1.00 44.09 163 GLU A N 1
ATOM 1372 C CA . GLU A 1 163 ? -17.867 -15.677 15.544 1.00 44.09 163 GLU A CA 1
ATOM 1373 C C . GLU A 1 163 ? -18.027 -16.144 14.089 1.00 44.09 163 GLU A C 1
ATOM 1375 O O . GLU A 1 163 ? -17.391 -15.652 13.155 1.00 44.09 163 GLU A O 1
ATOM 1380 N N . THR A 1 164 ? -18.938 -17.100 13.896 1.00 39.75 164 THR A N 1
ATOM 1381 C CA . THR A 1 164 ? -19.546 -17.397 12.598 1.00 39.75 164 THR A CA 1
ATOM 1382 C C . THR A 1 164 ? -20.410 -16.199 12.218 1.00 39.75 164 THR A C 1
ATOM 1384 O O . THR A 1 164 ? -21.491 -16.001 12.763 1.00 39.75 164 THR A O 1
ATOM 1387 N N . PHE A 1 165 ? -19.928 -15.369 11.295 1.00 38.88 165 PHE A N 1
ATOM 1388 C CA . PHE A 1 165 ? -20.747 -14.330 10.674 1.00 38.88 165 PHE A CA 1
ATOM 1389 C C . PHE A 1 165 ? -21.797 -15.012 9.781 1.00 38.88 165 PHE A C 1
ATOM 1391 O O . PHE A 1 165 ? -21.526 -15.294 8.614 1.00 38.88 165 PHE A O 1
ATOM 1398 N N . THR A 1 166 ? -22.956 -15.340 10.357 1.00 32.38 166 THR A N 1
ATOM 1399 C CA . THR A 1 166 ? -24.189 -15.697 9.630 1.00 32.38 166 THR A CA 1
ATOM 1400 C C . THR A 1 166 ? -24.956 -14.456 9.216 1.00 32.38 166 THR A C 1
ATOM 1402 O O . THR A 1 166 ? -25.117 -13.571 10.090 1.00 32.38 166 THR A O 1
#

Organism: NCBI:txid2664442

Secondary structure (DSSP, 8-state):
--PEEEEEE----HHHHH-HHHHHHHHHHHT---HHHHHHHHHHHHHHHHHTT---S-SSSSS-GGGHHHHHHHHHHHTT---TTEEEEEEEE--S-HHHHHH-EEEEE----PPPPTT--S-HHHHTTPPB-----GGGSSSHHHHHHHHHT-TT-B-TTS----

pLDDT: mean 80.53, std 11.45, range [32.38, 93.06]

Foldseek 3Di:
DQFEEAEAEPADDPVCLVDPVSVVVVCVVPVDDDSVVVVVVCVVCVVLLVLLLDADPDPPDPDRSSCPSVVVVLVVVVVVCPDLRYKYKYKHFDNPDPVSSVPPIDIDIRAPPDDQPPVGPDGPSVLVNDWDDDDDDPVVDPDPVRVVVCVVPDPPTHRPVPDDPD

Sequence (166 aa):
MDRRIYVIDLAIKPEDLFSERQFNKHKEMFSYKSLRSTRKSYLYWYPLILGSSYIRRDKKDYFASEYIIPQFFMHWLHSRDNTETSSVGVRYFSCASIRASKFGYNYAFITSGENISNEVCYCNKLNSVFKWTKPKYMMEFESIESLQDTLKNDSNIQNLNDETFT

Radius of gyration: 18.49 Å; chains: 1; bounding box: 41×46×46 Å